Protein AF-A0A1M2ZYL0-F1 (afdb_monomer)

Structure (mmCIF, N/CA/C/O backbone):
data_AF-A0A1M2ZYL0-F1
#
_entry.id   AF-A0A1M2ZYL0-F1
#
loop_
_atom_site.group_PDB
_atom_site.id
_atom_site.type_symbol
_atom_site.label_atom_id
_atom_site.label_alt_id
_atom_site.label_comp_id
_atom_site.label_asym_id
_atom_site.label_entity_id
_atom_site.label_seq_id
_atom_site.pdbx_PDB_ins_code
_atom_site.Cartn_x
_atom_site.Cartn_y
_atom_site.Cartn_z
_atom_site.occupancy
_atom_site.B_iso_or_equiv
_atom_site.auth_seq_id
_atom_site.auth_comp_id
_atom_site.auth_asym_id
_atom_site.auth_atom_id
_atom_site.pdbx_PDB_model_num
ATOM 1 N N . MET A 1 1 ? -11.192 1.664 -1.453 1.00 60.81 1 MET A N 1
ATOM 2 C CA . MET A 1 1 ? -10.028 1.758 -2.352 1.00 60.81 1 MET A CA 1
ATOM 3 C C . MET A 1 1 ? -9.307 3.053 -2.033 1.00 60.81 1 MET A C 1
ATOM 5 O O . MET A 1 1 ? -9.987 4.059 -1.849 1.00 60.81 1 MET A O 1
ATOM 9 N N . THR A 1 2 ? -7.993 3.007 -1.826 1.00 80.69 2 THR A N 1
ATOM 10 C CA . THR A 1 2 ? -7.187 4.184 -1.452 1.00 80.69 2 THR A CA 1
ATOM 11 C C . THR A 1 2 ? -6.395 4.731 -2.646 1.00 80.69 2 THR A C 1
ATOM 13 O O . THR A 1 2 ? -5.931 3.950 -3.473 1.00 80.69 2 THR A O 1
ATOM 16 N N . ASP A 1 3 ? -6.170 6.053 -2.695 1.00 92.62 3 ASP A N 1
ATOM 17 C CA . ASP A 1 3 ? -5.395 6.720 -3.767 1.00 92.62 3 ASP A CA 1
ATOM 18 C C . ASP A 1 3 ? -3.997 6.099 -3.963 1.00 92.62 3 ASP A C 1
ATOM 20 O O . ASP A 1 3 ? -3.543 5.876 -5.083 1.00 92.62 3 ASP A O 1
ATOM 24 N N . LEU A 1 4 ? -3.326 5.736 -2.864 1.00 95.19 4 LEU A N 1
ATOM 25 C CA . LEU A 1 4 ? -2.021 5.076 -2.919 1.00 95.19 4 LEU A CA 1
ATOM 26 C C . LEU A 1 4 ? -2.104 3.678 -3.551 1.00 95.19 4 LEU A C 1
ATOM 28 O O . LEU A 1 4 ? -1.276 3.345 -4.398 1.00 95.19 4 LEU A O 1
ATOM 32 N N . SER A 1 5 ? -3.088 2.859 -3.166 1.00 96.56 5 SER A N 1
ATOM 33 C CA . SER A 1 5 ? -3.253 1.518 -3.737 1.00 96.56 5 SER A CA 1
ATOM 34 C C . SER A 1 5 ? -3.527 1.562 -5.243 1.00 96.56 5 SER A C 1
ATOM 36 O O . SER A 1 5 ? -3.021 0.711 -5.975 1.00 96.56 5 SER A O 1
ATOM 38 N N . ASP A 1 6 ? -4.263 2.565 -5.721 1.00 97.62 6 ASP A N 1
ATOM 39 C CA . ASP A 1 6 ? -4.576 2.719 -7.147 1.00 97.62 6 ASP A CA 1
ATOM 40 C C . ASP A 1 6 ? -3.363 3.139 -7.971 1.00 97.62 6 ASP A C 1
ATOM 42 O O . ASP A 1 6 ? -3.113 2.573 -9.038 1.00 97.62 6 ASP A O 1
ATOM 46 N N . LYS A 1 7 ? -2.542 4.049 -7.442 1.00 97.50 7 LYS A N 1
ATOM 47 C CA . LYS A 1 7 ? -1.245 4.402 -8.037 1.00 97.50 7 LYS A CA 1
ATOM 48 C C . LYS A 1 7 ? -0.322 3.191 -8.146 1.00 97.50 7 LYS A C 1
ATOM 50 O O . LYS A 1 7 ? 0.270 2.955 -9.197 1.00 97.50 7 LYS A O 1
ATOM 55 N N . MET A 1 8 ? -0.244 2.380 -7.090 1.00 98.31 8 MET A N 1
ATOM 56 C CA . MET A 1 8 ? 0.577 1.166 -7.084 1.00 98.31 8 MET A CA 1
ATOM 57 C C . MET A 1 8 ? 0.107 0.138 -8.119 1.00 98.31 8 MET A C 1
ATOM 59 O O . MET A 1 8 ? 0.941 -0.448 -8.806 1.00 98.31 8 MET A O 1
ATOM 63 N N . ARG A 1 9 ? -1.210 -0.064 -8.263 1.00 98.38 9 ARG A N 1
ATOM 64 C CA . ARG A 1 9 ? -1.777 -0.939 -9.305 1.00 98.38 9 ARG A CA 1
ATOM 65 C C . ARG A 1 9 ? -1.499 -0.404 -10.701 1.00 98.38 9 ARG A C 1
ATOM 67 O O . ARG A 1 9 ? -0.995 -1.149 -11.530 1.00 98.38 9 ARG A O 1
ATOM 74 N N . SER A 1 10 ? -1.725 0.890 -10.911 1.00 98.12 10 SER A N 1
ATOM 75 C CA . SER A 1 10 ? -1.471 1.548 -12.195 1.00 98.12 10 SER A CA 1
ATOM 76 C C . SER A 1 10 ? -0.013 1.386 -12.622 1.00 98.12 10 SER A C 1
ATOM 78 O O . SER A 1 10 ? 0.258 1.049 -13.767 1.00 98.12 10 SER A O 1
ATOM 80 N N . LEU A 1 11 ? 0.938 1.541 -11.694 1.00 97.38 11 LEU A N 1
ATOM 81 C CA . LEU A 1 11 ? 2.354 1.303 -11.977 1.00 97.38 11 LEU A CA 1
ATOM 82 C C . LEU A 1 11 ? 2.650 -0.176 -12.270 1.00 97.38 11 LEU A C 1
ATOM 84 O O . LEU A 1 11 ? 3.450 -0.484 -13.148 1.00 97.38 11 LEU A O 1
ATOM 88 N N . ALA A 1 12 ? 2.002 -1.100 -11.560 1.00 97.81 12 ALA A N 1
ATOM 89 C CA . ALA A 1 12 ? 2.139 -2.532 -11.812 1.00 97.81 12 ALA A CA 1
ATOM 90 C C . ALA A 1 12 ? 1.587 -2.958 -13.187 1.00 97.81 12 ALA A C 1
ATOM 92 O O . ALA A 1 12 ? 2.063 -3.942 -13.754 1.00 97.81 12 ALA A O 1
ATOM 93 N N . ASP A 1 13 ? 0.592 -2.247 -13.716 1.00 98.00 13 ASP A N 1
ATOM 94 C CA . ASP A 1 13 ? -0.009 -2.506 -15.030 1.00 98.00 13 ASP A CA 1
ATOM 95 C C . ASP A 1 13 ? 0.885 -2.039 -16.193 1.00 98.00 13 ASP A C 1
ATOM 97 O O . ASP A 1 13 ? 0.714 -2.496 -17.319 1.00 98.00 13 ASP A O 1
ATOM 101 N N . LEU A 1 14 ? 1.902 -1.216 -15.914 1.00 97.12 14 LEU A N 1
ATOM 102 C CA . LEU A 1 14 ? 2.954 -0.824 -16.864 1.00 97.12 14 LEU A CA 1
ATOM 103 C C . LEU A 1 14 ? 4.106 -1.846 -16.954 1.00 97.12 14 LEU A C 1
ATOM 105 O O . LEU A 1 14 ? 5.216 -1.487 -17.336 1.00 97.12 14 LEU A O 1
ATOM 109 N N . ASP A 1 15 ? 3.860 -3.097 -16.557 1.00 95.56 15 ASP A N 1
ATOM 110 C CA . ASP A 1 15 ? 4.845 -4.191 -16.534 1.00 95.56 15 ASP A CA 1
ATOM 111 C C . ASP A 1 15 ? 6.110 -3.873 -15.708 1.00 95.56 15 ASP A C 1
ATOM 113 O O . ASP A 1 15 ? 7.238 -4.246 -16.033 1.00 95.56 15 ASP A O 1
ATOM 117 N N . HIS A 1 16 ? 5.929 -3.138 -14.604 1.00 97.38 16 HIS A N 1
ATOM 118 C CA . HIS A 1 16 ? 7.029 -2.777 -13.715 1.00 97.38 16 HIS A CA 1
ATOM 119 C C . HIS A 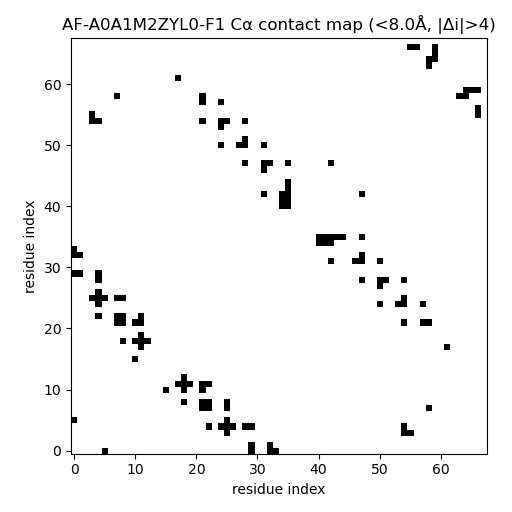1 16 ? 7.706 -4.039 -13.130 1.00 97.38 16 HIS A C 1
ATOM 121 O O . HIS A 1 16 ? 7.005 -4.956 -12.697 1.00 97.38 16 HIS A O 1
ATOM 127 N N . PRO A 1 17 ? 9.045 -4.088 -12.962 1.00 98.12 17 PRO A N 1
ATOM 128 C CA . PRO A 1 17 ? 9.742 -5.279 -12.445 1.00 98.12 17 PRO A CA 1
ATOM 129 C C . PRO A 1 17 ? 9.252 -5.768 -11.072 1.00 98.12 17 PRO A C 1
ATOM 131 O O . PRO A 1 17 ? 9.374 -6.940 -10.729 1.00 98.12 17 PRO A O 1
ATOM 134 N N . ARG A 1 18 ? 8.680 -4.860 -10.272 1.00 98.19 18 ARG A N 1
ATOM 135 C CA . ARG A 1 18 ? 8.085 -5.139 -8.951 1.00 98.19 18 ARG A CA 1
ATOM 136 C C . ARG A 1 18 ? 6.552 -5.203 -8.974 1.00 98.19 18 ARG A C 1
ATOM 138 O O . ARG A 1 18 ? 5.923 -5.015 -7.939 1.00 98.19 18 ARG A O 1
ATOM 145 N N . ALA A 1 19 ? 5.931 -5.437 -10.131 1.00 98.19 19 ALA A N 1
ATOM 146 C CA . ALA A 1 19 ? 4.477 -5.400 -10.304 1.00 98.19 19 ALA A CA 1
ATOM 147 C C . ALA A 1 19 ? 3.723 -6.340 -9.347 1.00 98.19 19 ALA A C 1
ATOM 149 O O . ALA A 1 19 ? 2.688 -5.961 -8.801 1.00 98.19 19 ALA A O 1
ATOM 150 N N . VAL A 1 20 ? 4.254 -7.542 -9.096 1.00 98.44 20 VAL A N 1
ATOM 151 C CA . VAL A 1 20 ? 3.676 -8.487 -8.121 1.00 98.44 20 VAL A CA 1
ATOM 152 C C . VAL A 1 20 ? 3.671 -7.876 -6.718 1.00 98.44 20 VAL A C 1
ATOM 154 O O . VAL A 1 20 ? 2.618 -7.780 -6.093 1.00 98.44 20 VAL A O 1
ATOM 157 N N . GLU A 1 21 ? 4.817 -7.372 -6.260 1.00 98.44 21 GLU A N 1
ATOM 158 C CA . GLU A 1 21 ? 4.952 -6.772 -4.930 1.00 98.44 21 GLU A CA 1
ATOM 159 C C . GLU A 1 21 ? 4.078 -5.513 -4.774 1.00 98.44 21 GLU A C 1
ATOM 161 O O . GLU A 1 21 ? 3.448 -5.312 -3.734 1.00 98.44 21 GLU A O 1
ATOM 166 N N . LEU A 1 22 ? 3.981 -4.686 -5.822 1.00 98.50 22 LEU A N 1
ATOM 167 C CA . LEU A 1 22 ? 3.104 -3.512 -5.861 1.00 98.50 22 LEU A CA 1
ATOM 168 C C . LEU A 1 22 ? 1.638 -3.907 -5.652 1.00 98.50 22 LEU A C 1
ATOM 170 O O . LEU A 1 22 ? 0.964 -3.323 -4.800 1.00 98.50 22 LEU A O 1
ATOM 174 N N . ARG A 1 23 ? 1.155 -4.930 -6.370 1.00 98.56 23 ARG A N 1
ATOM 175 C CA . ARG A 1 23 ? -0.220 -5.435 -6.226 1.00 98.56 23 ARG A CA 1
ATOM 176 C C . ARG A 1 23 ? -0.466 -6.029 -4.840 1.00 98.56 23 ARG A C 1
ATOM 178 O O . ARG A 1 23 ? -1.502 -5.747 -4.238 1.00 98.56 23 ARG A O 1
ATOM 185 N N . GLU A 1 24 ? 0.488 -6.788 -4.305 1.00 98.56 24 GLU A N 1
ATOM 186 C CA . GLU A 1 24 ? 0.396 -7.364 -2.959 1.00 98.56 24 GLU A CA 1
ATOM 187 C C . GLU A 1 24 ? 0.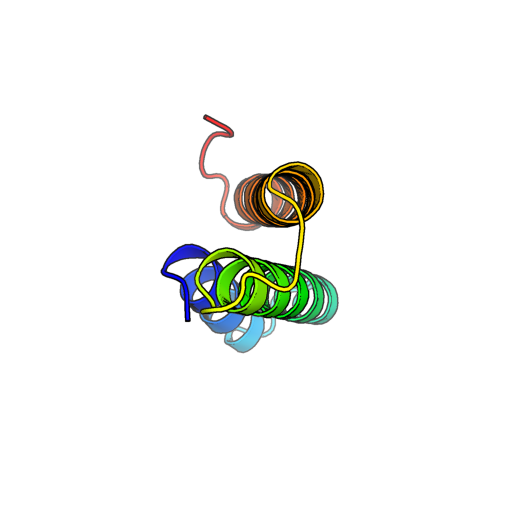272 -6.288 -1.875 1.00 98.56 24 GLU A C 1
ATOM 189 O O . GLU A 1 24 ? -0.618 -6.358 -1.023 1.00 98.56 24 GLU A O 1
ATOM 194 N N . LYS A 1 25 ? 1.142 -5.269 -1.893 1.00 98.38 25 LYS A N 1
ATOM 195 C CA . LYS A 1 25 ? 1.103 -4.194 -0.891 1.00 98.38 25 LYS A CA 1
ATOM 196 C C . LYS A 1 25 ? -0.132 -3.307 -1.045 1.00 98.38 25 LYS A C 1
ATOM 198 O O . LYS A 1 25 ? -0.721 -2.948 -0.026 1.00 98.38 25 LYS A O 1
ATOM 203 N N . ALA A 1 26 ? -0.555 -3.010 -2.275 1.00 98.25 26 ALA A N 1
ATOM 204 C CA . ALA A 1 26 ? -1.795 -2.282 -2.543 1.00 98.25 26 ALA A CA 1
ATOM 205 C C . ALA A 1 26 ? -3.021 -3.025 -1.985 1.00 98.25 26 ALA A C 1
ATOM 207 O O . ALA A 1 26 ? -3.861 -2.431 -1.307 1.00 98.25 26 ALA A O 1
ATOM 208 N N . GLY A 1 27 ? -3.097 -4.342 -2.215 1.00 98.12 27 GLY A N 1
ATOM 209 C CA . GLY A 1 27 ? -4.158 -5.196 -1.682 1.00 98.12 27 GLY A CA 1
ATOM 210 C C . GLY A 1 27 ? -4.149 -5.263 -0.155 1.00 98.12 27 GLY A C 1
ATOM 211 O O . GLY A 1 27 ? -5.183 -5.056 0.478 1.00 98.12 27 GLY A O 1
ATOM 212 N N . ALA A 1 28 ? -2.979 -5.478 0.454 1.00 98.12 28 ALA A N 1
ATOM 213 C CA . ALA A 1 28 ? -2.844 -5.506 1.909 1.00 98.12 28 ALA A CA 1
ATOM 214 C C . ALA A 1 28 ? -3.256 -4.173 2.556 1.00 98.12 28 ALA A C 1
ATOM 216 O O . ALA A 1 28 ? -3.888 -4.170 3.615 1.00 98.12 28 ALA A O 1
ATOM 217 N N . PHE A 1 29 ? -2.920 -3.045 1.922 1.00 98.25 29 PHE A N 1
ATOM 218 C CA . PHE A 1 29 ? -3.329 -1.733 2.404 1.00 98.25 29 PHE A CA 1
ATOM 219 C C . PHE A 1 29 ? -4.840 -1.516 2.281 1.00 98.25 29 PHE A C 1
ATOM 22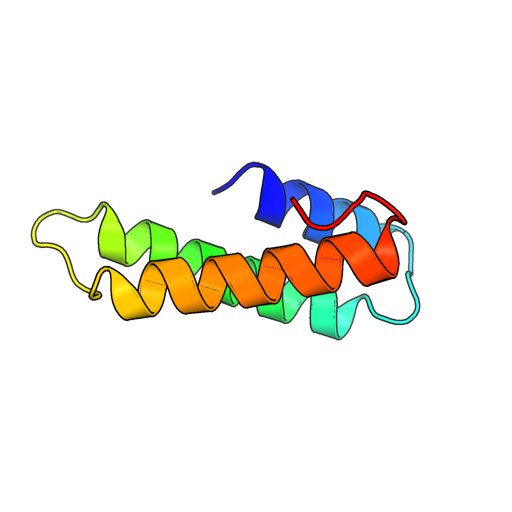1 O O . PHE A 1 29 ? -5.455 -1.095 3.256 1.00 98.25 29 PHE A O 1
ATOM 228 N N . ASP A 1 30 ? -5.463 -1.880 1.156 1.00 98.06 30 ASP A N 1
ATOM 229 C CA . ASP A 1 30 ? -6.917 -1.753 0.992 1.00 98.06 30 ASP A CA 1
ATOM 230 C C . ASP A 1 30 ? -7.704 -2.628 1.974 1.00 98.06 30 ASP A C 1
ATOM 232 O O . ASP A 1 30 ? -8.709 -2.174 2.522 1.00 98.06 30 ASP A O 1
ATOM 236 N N . VAL A 1 31 ? -7.250 -3.857 2.243 1.00 97.88 31 VAL A N 1
ATOM 237 C CA . VAL A 1 31 ? -7.870 -4.733 3.253 1.00 97.88 31 VAL A CA 1
ATOM 238 C C . VAL A 1 31 ? -7.779 -4.098 4.639 1.00 97.88 31 VAL A C 1
ATOM 240 O O . VAL A 1 31 ? -8.778 -4.029 5.355 1.00 97.88 31 VAL A O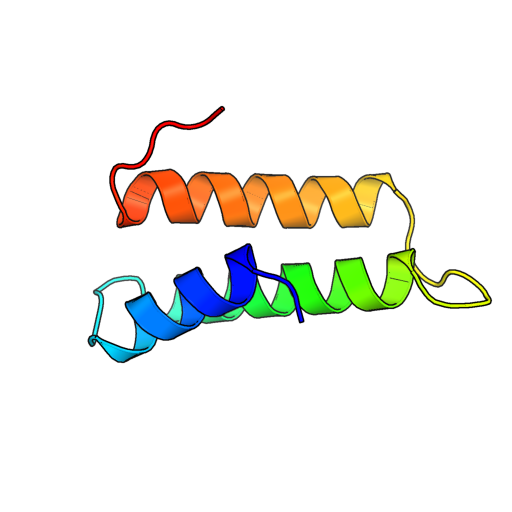 1
ATOM 243 N N . ALA A 1 32 ? -6.603 -3.584 5.010 1.00 97.81 32 ALA A N 1
ATOM 244 C CA . ALA A 1 32 ? -6.419 -2.933 6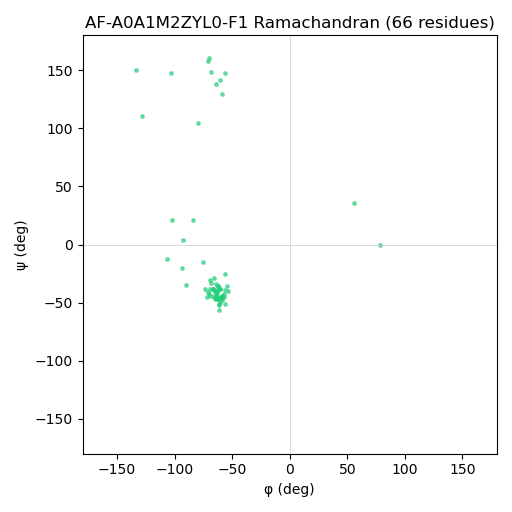.300 1.00 97.81 32 ALA A CA 1
ATOM 245 C C . ALA A 1 32 ? -7.226 -1.627 6.410 1.00 97.81 32 ALA A C 1
ATOM 247 O O . ALA A 1 32 ? -7.795 -1.355 7.461 1.00 97.81 32 ALA A O 1
ATOM 248 N N . ALA A 1 33 ? -7.322 -0.843 5.334 1.00 97.25 33 ALA A N 1
ATOM 249 C CA . ALA A 1 33 ? -8.147 0.361 5.282 1.00 97.25 33 ALA A CA 1
ATOM 250 C C . ALA A 1 33 ? -9.637 0.022 5.422 1.00 97.25 33 ALA A C 1
ATOM 252 O O . ALA A 1 33 ? -10.331 0.629 6.232 1.00 97.25 33 ALA A O 1
ATOM 253 N N . THR A 1 34 ? -10.111 -0.988 4.689 1.00 97.69 34 THR A N 1
ATOM 254 C CA . THR A 1 34 ? -11.505 -1.451 4.747 1.00 97.69 34 THR A CA 1
ATOM 255 C C . THR A 1 34 ? -11.866 -1.908 6.154 1.00 97.69 34 THR A C 1
ATOM 257 O O . THR A 1 34 ? -12.895 -1.504 6.678 1.00 97.69 34 THR A O 1
ATOM 260 N N . GLY A 1 35 ? -11.005 -2.702 6.796 1.00 97.69 35 GLY A N 1
ATOM 261 C CA . GLY A 1 35 ? -11.253 -3.148 8.163 1.00 97.69 35 GLY A CA 1
ATOM 262 C C . GLY A 1 35 ? -11.158 -2.033 9.204 1.00 97.69 35 GLY A C 1
ATOM 263 O O . GLY A 1 35 ? -11.834 -2.096 10.226 1.00 97.69 35 GLY A O 1
ATOM 264 N N . PHE A 1 36 ? -10.318 -1.020 8.971 1.00 97.81 36 PHE A N 1
ATOM 265 C CA . PHE A 1 36 ? -10.125 0.086 9.909 1.00 97.81 36 PHE A CA 1
ATOM 266 C C . PHE A 1 36 ? -11.320 1.042 9.908 1.00 97.81 36 PHE A C 1
ATOM 268 O O . PHE A 1 36 ? -11.720 1.506 10.967 1.00 97.81 36 PHE A O 1
ATOM 275 N N . TYR A 1 37 ? -11.903 1.294 8.733 1.00 96.38 37 TYR A N 1
ATOM 276 C CA . TYR A 1 37 ? -13.081 2.151 8.562 1.00 96.38 37 TYR A CA 1
ATOM 277 C C . TYR A 1 37 ? -14.422 1.393 8.598 1.00 96.38 37 TYR A C 1
ATOM 279 O O . TYR A 1 37 ? -15.464 1.997 8.352 1.00 96.38 37 TYR A O 1
ATOM 287 N N . ALA A 1 38 ? -14.418 0.083 8.860 1.00 97.31 38 ALA A N 1
ATOM 288 C CA . ALA A 1 38 ? -15.641 -0.700 9.027 1.00 97.31 38 ALA A CA 1
ATOM 289 C C . ALA A 1 38 ? -16.369 -0.352 10.337 1.00 97.31 38 ALA A C 1
ATOM 291 O O . ALA A 1 38 ? -15.757 0.134 11.285 1.00 97.31 38 ALA A O 1
ATOM 292 N N . GLU A 1 39 ? -17.660 -0.679 10.406 1.00 94.50 39 GLU A N 1
ATOM 293 C CA . GLU A 1 39 ? -18.470 -0.609 11.625 1.00 94.50 39 GLU A CA 1
ATOM 294 C C . GLU A 1 39 ? -19.179 -1.967 11.836 1.00 94.50 39 GLU A C 1
ATOM 296 O O . GLU A 1 39 ? -20.048 -2.322 11.033 1.00 94.50 39 GLU A O 1
ATOM 301 N N . PRO A 1 40 ? -18.801 -2.762 12.857 1.00 94.81 40 PRO A N 1
ATOM 302 C CA . PRO A 1 40 ? -17.699 -2.512 13.784 1.00 94.81 40 PRO A CA 1
ATOM 303 C C . PRO A 1 40 ? -16.331 -2.607 13.097 1.00 94.81 40 PRO A C 1
ATOM 305 O O . PRO A 1 40 ? -16.126 -3.404 12.178 1.00 94.81 40 PRO A O 1
ATOM 308 N N . GLN A 1 41 ? -15.375 -1.816 13.580 1.00 97.94 41 GLN A N 1
ATOM 309 C CA . GLN A 1 41 ? -13.988 -1.853 13.122 1.00 97.94 41 GLN A CA 1
ATOM 310 C C . GLN A 1 41 ? -13.392 -3.256 13.326 1.00 97.94 41 GLN A C 1
ATOM 312 O O . GLN A 1 41 ? -13.442 -3.815 14.422 1.00 97.94 41 GLN A O 1
ATOM 317 N N . THR A 1 42 ? -12.785 -3.825 12.282 1.00 97.6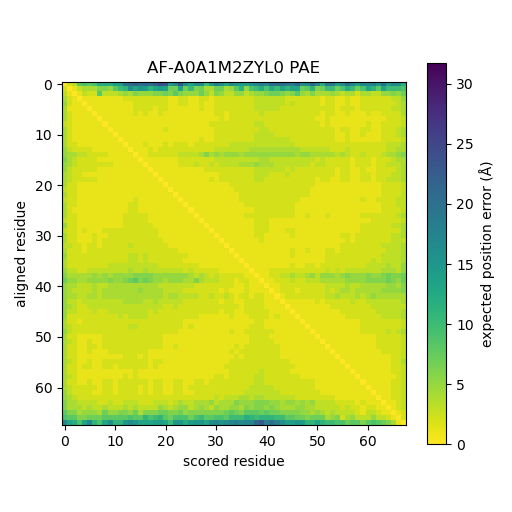9 42 THR A N 1
ATOM 318 C CA . THR A 1 42 ? -12.303 -5.220 12.281 1.00 97.69 42 THR A CA 1
ATOM 319 C C . THR A 1 42 ? -10.783 -5.356 12.376 1.00 97.69 42 THR A C 1
ATOM 321 O O . THR A 1 42 ? -10.280 -6.447 12.641 1.00 97.69 42 THR A O 1
ATOM 324 N N . VAL A 1 43 ? -10.022 -4.268 12.198 1.00 96.69 43 VAL A N 1
ATOM 325 C CA . VAL A 1 43 ? -8.555 -4.269 12.358 1.00 96.69 43 VAL A CA 1
ATOM 326 C C . VAL A 1 43 ? -8.076 -3.083 13.182 1.00 96.69 43 VAL A C 1
ATOM 328 O O . VAL A 1 43 ? -8.655 -2.005 13.139 1.00 96.69 43 VAL A O 1
ATOM 331 N N . THR A 1 44 ? -6.968 -3.250 13.904 1.00 97.75 44 THR A N 1
ATOM 332 C CA . THR A 1 44 ? -6.393 -2.186 14.744 1.00 97.75 44 THR A CA 1
ATOM 333 C C . THR A 1 44 ? -5.763 -1.049 13.928 1.00 97.75 44 THR A C 1
ATOM 335 O O . THR A 1 44 ? -5.293 -1.260 12.806 1.00 97.75 44 THR A O 1
ATOM 338 N N . VAL A 1 45 ? -5.625 0.136 14.540 1.00 97.12 45 VAL A N 1
ATOM 339 C CA . VAL A 1 45 ? -4.859 1.263 13.967 1.00 97.12 45 VAL A CA 1
ATOM 340 C C . VAL A 1 45 ? -3.419 0.871 13.611 1.00 97.12 45 VAL A C 1
ATOM 342 O O . VAL A 1 45 ? -2.894 1.286 12.582 1.00 97.12 45 VAL A O 1
ATOM 345 N N . LYS A 1 46 ? -2.787 0.004 14.415 1.00 97.94 46 LYS A N 1
ATOM 346 C CA . LYS A 1 46 ? -1.427 -0.494 14.168 1.00 97.94 46 LYS A CA 1
ATOM 347 C C . LYS A 1 46 ? -1.359 -1.333 12.891 1.00 97.94 46 LYS A C 1
ATOM 349 O O . LYS A 1 46 ? -0.404 -1.203 12.128 1.00 97.94 46 LYS A O 1
ATOM 354 N N . SER A 1 47 ? -2.365 -2.174 12.647 1.00 97.00 47 SER A N 1
ATOM 355 C CA . SER A 1 47 ? -2.461 -2.979 11.424 1.00 97.00 47 SER A CA 1
ATOM 356 C C . SER A 1 47 ? -2.616 -2.090 10.190 1.00 97.00 47 SER A C 1
ATOM 358 O O . SER A 1 47 ? -1.906 -2.288 9.204 1.00 97.00 47 SER A O 1
ATOM 360 N N . PHE A 1 48 ? -3.482 -1.077 10.277 1.00 98.00 48 PHE A N 1
ATOM 361 C CA . PHE A 1 48 ? -3.690 -0.087 9.222 1.00 98.00 48 PHE A CA 1
ATOM 362 C C . PHE A 1 48 ? -2.417 0.710 8.907 1.00 98.00 48 PHE A C 1
ATOM 364 O O . PHE A 1 48 ? -1.925 0.655 7.778 1.00 98.00 48 PHE A O 1
ATOM 371 N N . LEU A 1 49 ? -1.822 1.367 9.907 1.00 97.94 49 LEU A N 1
ATOM 372 C CA . LEU A 1 49 ? -0.604 2.164 9.725 1.00 97.94 49 L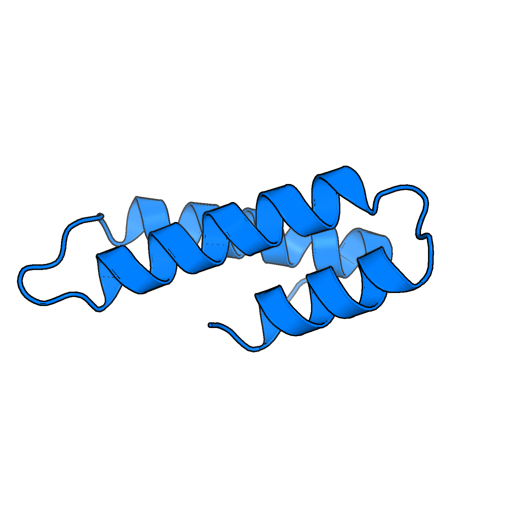EU A CA 1
ATOM 373 C C . LEU A 1 49 ? 0.587 1.312 9.265 1.00 97.94 49 LEU A C 1
ATOM 375 O O . LEU A 1 49 ? 1.381 1.754 8.440 1.00 97.94 49 LEU A O 1
ATOM 379 N N . GLY A 1 50 ? 0.700 0.070 9.741 1.00 98.00 50 GLY A N 1
ATOM 380 C CA . GLY A 1 50 ? 1.746 -0.853 9.300 1.00 98.00 50 GLY A CA 1
ATOM 381 C C . GLY A 1 50 ? 1.581 -1.315 7.847 1.00 98.00 50 GLY A C 1
ATOM 382 O O . GLY A 1 50 ? 2.576 -1.568 7.163 1.00 98.00 50 GLY A O 1
ATOM 383 N N . ALA A 1 51 ? 0.349 -1.451 7.352 1.00 98.12 51 ALA A N 1
ATOM 384 C CA . ALA A 1 51 ? 0.093 -1.724 5.938 1.00 98.12 51 ALA A CA 1
ATOM 385 C C . ALA A 1 51 ? 0.391 -0.486 5.077 1.00 98.12 51 ALA A C 1
ATOM 387 O O . ALA A 1 51 ? 1.127 -0.600 4.095 1.00 98.12 51 ALA A O 1
ATOM 388 N N . TRP A 1 52 ? -0.074 0.691 5.510 1.00 97.62 52 TRP A N 1
ATOM 389 C CA . TRP A 1 52 ? 0.207 1.970 4.857 1.00 97.62 52 TRP A CA 1
ATOM 390 C C . TRP A 1 52 ? 1.709 2.244 4.734 1.00 97.62 52 TRP A C 1
ATOM 392 O O . TRP A 1 52 ? 2.193 2.481 3.634 1.00 97.62 52 TRP A O 1
ATOM 402 N N . ALA A 1 53 ? 2.474 2.139 5.825 1.00 97.75 53 ALA A N 1
ATOM 403 C CA . ALA A 1 53 ? 3.906 2.445 5.825 1.00 97.75 53 ALA A CA 1
ATOM 404 C C . ALA A 1 53 ? 4.696 1.549 4.856 1.00 97.75 53 ALA A C 1
ATOM 406 O O . ALA A 1 53 ? 5.602 2.011 4.163 1.00 97.75 53 ALA A O 1
ATOM 407 N N . ARG A 1 54 ? 4.331 0.262 4.759 1.00 98.19 54 ARG A N 1
ATOM 408 C CA . ARG A 1 54 ? 4.957 -0.680 3.816 1.00 98.19 54 ARG A CA 1
ATOM 409 C C . ARG A 1 54 ? 4.589 -0.372 2.367 1.00 98.19 54 ARG A C 1
ATOM 411 O O . ARG A 1 54 ? 5.472 -0.402 1.515 1.00 98.19 54 ARG A O 1
ATOM 418 N N . ALA A 1 55 ? 3.324 -0.049 2.097 1.00 97.81 55 ALA A N 1
ATOM 419 C CA . ALA A 1 55 ? 2.883 0.391 0.776 1.00 97.81 55 ALA A CA 1
ATOM 420 C C . ALA A 1 55 ? 3.581 1.697 0.361 1.00 97.81 55 ALA A C 1
ATOM 422 O O . ALA A 1 55 ? 4.117 1.794 -0.739 1.00 97.81 55 ALA A O 1
ATOM 423 N N . ARG A 1 56 ? 3.666 2.669 1.276 1.00 97.69 56 ARG A N 1
ATOM 424 C CA . ARG A 1 56 ? 4.266 3.983 1.031 1.00 97.69 56 ARG A CA 1
ATOM 425 C C . ARG A 1 56 ? 5.771 3.919 0.793 1.00 97.69 56 ARG A C 1
ATOM 427 O O . ARG A 1 56 ? 6.275 4.634 -0.075 1.00 97.69 56 ARG A O 1
ATOM 434 N N . ARG A 1 57 ? 6.472 3.051 1.529 1.00 97.94 57 ARG A N 1
ATOM 435 C CA . ARG A 1 57 ? 7.888 2.752 1.296 1.00 97.94 57 ARG A CA 1
ATOM 436 C C . ARG A 1 57 ? 8.109 2.153 -0.089 1.00 97.94 57 ARG A C 1
ATOM 438 O O . ARG A 1 57 ? 8.932 2.669 -0.833 1.00 97.94 57 ARG A O 1
ATOM 445 N N . LEU A 1 58 ? 7.356 1.111 -0.445 1.00 98.25 58 LEU A N 1
ATOM 446 C CA . LEU A 1 58 ? 7.471 0.482 -1.761 1.00 98.25 58 LEU A CA 1
ATOM 447 C C . LEU A 1 58 ? 7.192 1.483 -2.887 1.00 98.25 58 LEU A C 1
ATOM 449 O O . LEU A 1 58 ? 7.941 1.554 -3.854 1.00 98.25 58 LEU A O 1
ATOM 453 N N . TRP A 1 59 ? 6.139 2.288 -2.738 1.00 97.88 59 TRP A N 1
ATOM 454 C CA . TRP A 1 59 ? 5.815 3.336 -3.698 1.00 97.88 59 TRP A CA 1
ATOM 455 C 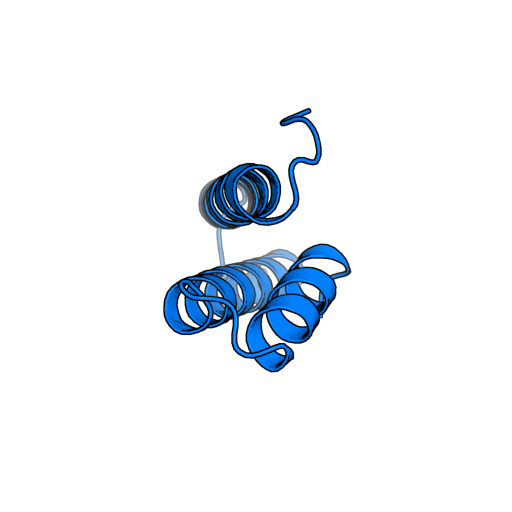C . TRP A 1 59 ? 6.970 4.322 -3.883 1.00 97.88 59 TRP A C 1
ATOM 457 O O . TRP A 1 59 ? 7.327 4.615 -5.019 1.00 97.88 59 TRP A O 1
ATOM 467 N N . SER A 1 60 ? 7.592 4.780 -2.793 1.00 97.62 60 SER A N 1
ATOM 468 C CA . SER A 1 60 ? 8.766 5.661 -2.848 1.00 97.62 60 SER A CA 1
ATOM 469 C C . SER A 1 60 ? 9.924 5.021 -3.621 1.00 97.62 60 SER A C 1
ATOM 471 O O . SER A 1 60 ? 10.489 5.643 -4.516 1.00 97.62 60 SER A O 1
ATOM 473 N N . GLU A 1 61 ? 10.220 3.748 -3.343 1.00 97.44 61 GLU A N 1
ATOM 474 C CA . GLU A 1 61 ? 11.278 2.991 -4.022 1.00 97.44 61 GLU A CA 1
ATOM 475 C C . GLU A 1 61 ? 11.000 2.782 -5.525 1.00 97.44 61 GLU A C 1
ATOM 477 O O . GLU A 1 61 ? 11.941 2.749 -6.313 1.00 97.44 61 GLU A O 1
ATOM 482 N N . CYS A 1 62 ? 9.736 2.623 -5.937 1.00 97.06 62 CYS A N 1
ATOM 483 C CA . CYS A 1 62 ? 9.374 2.365 -7.338 1.00 97.06 62 CYS A CA 1
ATOM 484 C C . CYS A 1 62 ? 9.126 3.631 -8.171 1.00 97.06 62 CYS A C 1
ATOM 486 O O . CYS A 1 62 ? 9.417 3.637 -9.361 1.00 97.06 62 CYS A O 1
ATOM 488 N N . SER A 1 63 ? 8.568 4.685 -7.574 1.00 96.25 63 SER A N 1
ATOM 489 C CA . SER A 1 63 ? 8.218 5.931 -8.278 1.00 96.25 63 SER A CA 1
ATOM 490 C C . SER A 1 63 ? 9.313 6.997 -8.209 1.00 96.25 63 SER A C 1
ATOM 492 O O . SER A 1 63 ? 9.313 7.927 -9.012 1.00 96.25 63 SER A O 1
ATOM 494 N N . GLY A 1 64 ? 10.226 6.895 -7.237 1.00 94.38 64 GLY A N 1
ATOM 495 C CA . GLY A 1 64 ? 11.185 7.950 -6.909 1.00 94.38 64 GLY A CA 1
ATOM 496 C C . GLY A 1 64 ? 10.593 9.096 -6.080 1.00 94.38 64 GLY A C 1
ATOM 497 O O . GLY A 1 64 ? 11.323 10.017 -5.715 1.00 94.38 64 GLY A O 1
ATOM 498 N N . GLU A 1 65 ? 9.299 9.059 -5.742 1.00 93.38 65 GLU A N 1
ATOM 499 C CA . GLU A 1 65 ? 8.702 10.044 -4.840 1.00 93.38 65 GLU A CA 1
ATOM 500 C C . GLU A 1 65 ? 9.332 9.947 -3.437 1.00 93.38 65 GLU A C 1
ATOM 502 O O . GLU A 1 65 ? 9.501 8.836 -2.924 1.00 93.38 65 GLU A O 1
ATOM 507 N N . PRO A 1 66 ? 9.636 11.071 -2.759 1.00 91.00 66 PRO A N 1
ATOM 508 C CA . PRO A 1 66 ? 10.230 11.052 -1.422 1.00 91.00 66 PRO A CA 1
ATOM 509 C C . PRO A 1 66 ? 9.382 10.266 -0.424 1.00 91.00 66 PRO A C 1
ATOM 511 O O . PRO A 1 66 ? 8.156 10.285 -0.513 1.00 91.00 66 PRO A O 1
ATOM 514 N N . LEU A 1 67 ? 10.007 9.609 0.552 1.00 87.00 67 LEU A N 1
ATOM 515 C CA . LEU A 1 67 ? 9.304 9.059 1.710 1.00 87.00 67 LEU A CA 1
ATOM 516 C C . LEU A 1 67 ? 9.057 10.210 2.700 1.00 87.00 67 LEU A C 1
ATOM 518 O O . LEU A 1 67 ? 10.008 10.686 3.316 1.00 87.00 67 LEU A O 1
ATOM 522 N N . LEU A 1 68 ? 7.816 10.701 2.772 1.00 73.69 68 LEU A N 1
ATOM 523 C CA . LEU A 1 68 ? 7.389 11.732 3.729 1.00 73.69 68 LEU A CA 1
ATOM 524 C C . LEU A 1 68 ? 6.969 11.102 5.058 1.00 73.69 68 LEU A C 1
ATOM 526 O O . LEU A 1 68 ? 6.316 10.031 5.000 1.00 73.69 68 LEU A O 1
#

Foldseek 3Di:
DDPLLVVLQVLLVVVQPCSVVSNVLSVQLVVQVCQCPDVVRNDDPCSNVVSVLSSLVVCCVRVVDDRD

Sequence (68 aa):
MTDLSDKMRSLADLDHPRAVELREKAGAFDVAATGFYAEPQTVTVKSFLGAWARARRLWSECSGEPLL

Solvent-accessible surface area (backbone atoms only — not comparable to full-atom values): 3705 Å² total; per-residue (Å²): 134,47,76,68,33,52,52,32,39,57,49,26,73,69,71,38,97,56,22,68,61,31,42,52,33,22,50,50,28,39,54,28,46,52,24,49,74,34,90,76,59,71,45,53,72,66,55,30,52,55,28,43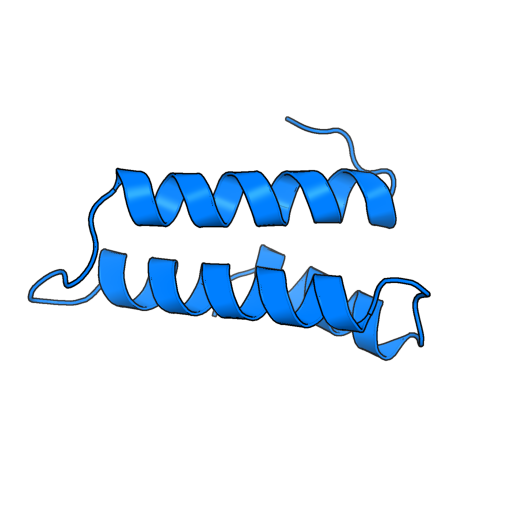,53,53,34,49,50,51,47,19,74,74,71,69,48,80,83,128

pLDDT: mean 96.02, std 5.81, range [60.81, 98.56]

Radius of gyration: 12.04 Å; Cα contacts (8 Å, |Δi|>4): 70; chains: 1; bounding box: 30×20×32 Å

Mean predicted aligned error: 2.53 Å

Secondary structure (DSSP, 8-state):
--HHHHHHHHHHHTT-TTHHHHHHHHHHHHHHHHHHSSSS--S-HHHHHHHHHHHHHHHHHHH-----